Protein AF-A0A6P1YF74-F1 (afdb_monomer)

Foldseek 3Di:
DQQAACDDPDPVRHRPHDPDPPCPCCVPPQDWDWDWDQDPVGIKIKTKGFDADPVVRDTDGIDIDIDHDDDD

Radius of gyration: 13.22 Å; Cα contacts (8 Å, |Δi|>4): 117; chains: 1; bounding box: 40×19×29 Å

pLDDT: mean 83.03, std 7.48, range [56.88, 92.0]

Mean predicted aligned error: 5.94 Å

Sequence (72 aa):
MEGIRYSHPNPKRIGQKFLGGDQYKVIKNGETYISKATGTLGKSMRAFTPIYDLENKKQTRFCFGRNSYRER

Nearest PDB structures (foldseek):
  2j80-assembly1_B  TM=8.464E-01  e=1.342E-04  Klebsiella pneumoniae
  1p0z-assembly1_A  TM=8.591E-01  e=1.614E-04  Klebsiella pneumoniae
  6lnp-assembly2_D  TM=8.747E-01  e=2.984E-04  Aequorea victoria
  8biy-assembly1_C  TM=8.515E-01  e=2.195E-04  Geobacillus thermodenitrificans
  4z9c-assembly1_F  TM=6.866E-01  e=1.277E+00  Escherichia coli

Secondary structure (DSSP, 8-state):
---B-S--SSGGGTTSBPSSSTTHHHHHH---EEEEEEETTEEEEEEEEEEE-TTT--EEEEEEEEEE----

Structure (mmCIF, N/CA/C/O backbone):
data_AF-A0A6P1YF74-F1
#
_entry.id   AF-A0A6P1YF74-F1
#
loop_
_atom_site.group_PDB
_atom_site.id
_atom_site.type_symbol
_atom_site.label_atom_id
_atom_site.label_alt_id
_atom_site.label_comp_id
_atom_site.label_asym_id
_atom_site.label_entity_id
_atom_site.label_seq_id
_atom_site.pdbx_PDB_ins_code
_atom_site.Cartn_x
_atom_site.Cartn_y
_atom_site.Cartn_z
_atom_site.occupancy
_atom_site.B_iso_or_equiv
_atom_site.auth_seq_id
_atom_site.auth_comp_id
_atom_site.auth_asym_id
_atom_site.auth_atom_id
_atom_site.pdbx_PDB_model_num
ATOM 1 N N . MET A 1 1 ? -7.687 -5.088 7.28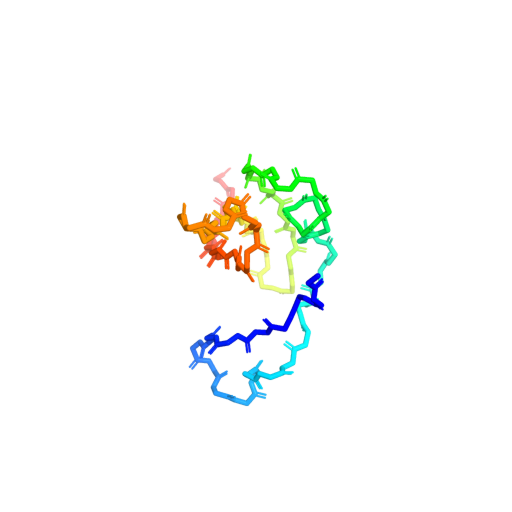4 1.00 71.44 1 MET A N 1
ATOM 2 C CA . MET A 1 1 ? -7.658 -4.700 5.854 1.00 71.44 1 MET A CA 1
ATOM 3 C C . MET A 1 1 ? -6.806 -5.712 5.085 1.00 71.44 1 MET A C 1
ATOM 5 O O . MET A 1 1 ? -5.747 -6.068 5.578 1.00 71.44 1 MET A O 1
ATOM 9 N N . GLU A 1 2 ? -7.240 -6.201 3.919 1.00 76.94 2 GLU A N 1
ATOM 10 C CA . GLU A 1 2 ? -6.592 -7.348 3.237 1.00 76.94 2 GLU A CA 1
ATOM 11 C C . GLU A 1 2 ? -5.526 -6.984 2.184 1.00 76.94 2 GLU A C 1
ATOM 13 O O . GLU A 1 2 ? -4.953 -7.863 1.539 1.00 76.94 2 GLU A O 1
ATOM 18 N N . GLY A 1 3 ? -5.247 -5.692 1.982 1.00 80.12 3 GLY A N 1
ATOM 19 C CA . GLY A 1 3 ? -4.251 -5.246 0.998 1.00 80.12 3 GLY A CA 1
ATOM 20 C C . GLY A 1 3 ? -4.666 -5.464 -0.463 1.00 80.12 3 GLY A C 1
ATOM 21 O O . GLY A 1 3 ? -3.804 -5.667 -1.321 1.00 80.12 3 GLY A O 1
ATOM 22 N N . ILE A 1 4 ? -5.971 -5.438 -0.742 1.00 85.81 4 ILE A N 1
ATOM 23 C CA . ILE A 1 4 ? -6.545 -5.530 -2.091 1.00 85.81 4 ILE A CA 1
ATOM 24 C C . ILE A 1 4 ? -6.354 -4.203 -2.837 1.00 85.81 4 ILE A C 1
ATOM 26 O O . ILE A 1 4 ? -6.531 -3.122 -2.271 1.00 85.81 4 ILE A O 1
ATOM 30 N N . ARG A 1 5 ? -5.994 -4.283 -4.122 1.00 88.38 5 ARG A N 1
ATOM 31 C CA . ARG A 1 5 ? -5.869 -3.122 -5.012 1.00 88.38 5 ARG A CA 1
ATOM 32 C C . ARG A 1 5 ? -7.225 -2.683 -5.537 1.00 88.38 5 ARG A C 1
ATOM 34 O O . ARG A 1 5 ? -7.845 -3.399 -6.314 1.00 88.38 5 ARG A O 1
ATOM 41 N N . TYR A 1 6 ? -7.617 -1.464 -5.195 1.00 86.12 6 TYR A N 1
ATOM 42 C CA . TYR A 1 6 ? -8.813 -0.822 -5.749 1.00 86.12 6 TYR A CA 1
ATOM 43 C C . TYR A 1 6 ? -8.514 0.031 -6.989 1.00 86.12 6 TYR A C 1
ATOM 45 O O . TYR A 1 6 ? -9.412 0.314 -7.769 1.00 86.12 6 TYR A O 1
ATOM 53 N N . SER A 1 7 ? -7.250 0.411 -7.198 1.00 84.88 7 SER A N 1
ATOM 54 C CA . SER A 1 7 ? -6.798 1.171 -8.364 1.00 84.88 7 SER A CA 1
ATOM 55 C C . SER A 1 7 ? -5.417 0.690 -8.801 1.00 84.88 7 SER A C 1
ATOM 57 O O . SER A 1 7 ? -4.562 0.376 -7.966 1.00 84.88 7 SER A O 1
ATOM 59 N N . HIS A 1 8 ? -5.213 0.583 -10.113 1.00 85.25 8 HIS A N 1
ATOM 60 C CA . HIS A 1 8 ? -3.922 0.283 -10.723 1.00 85.25 8 HIS A CA 1
ATOM 61 C C . HIS A 1 8 ? -3.956 0.662 -12.220 1.00 85.25 8 HIS A C 1
ATOM 63 O O . HIS A 1 8 ? -4.966 0.390 -12.866 1.00 85.25 8 HIS A O 1
ATOM 69 N N . PRO A 1 9 ? -2.864 1.194 -12.814 1.00 85.19 9 PRO A N 1
ATOM 70 C CA . PRO A 1 9 ? -2.826 1.549 -14.243 1.00 85.19 9 PRO A CA 1
ATOM 71 C C . PRO A 1 9 ? -3.138 0.386 -15.195 1.00 85.19 9 PRO A C 1
ATOM 73 O O . PRO A 1 9 ? -3.650 0.577 -16.287 1.00 85.19 9 PRO A O 1
ATOM 76 N N . ASN A 1 10 ? -2.818 -0.837 -14.773 1.00 85.75 10 ASN A N 1
ATOM 77 C CA . ASN A 1 10 ? -3.243 -2.068 -15.440 1.00 85.75 10 ASN A CA 1
ATOM 78 C C . ASN A 1 10 ? -4.526 -2.611 -14.770 1.00 85.75 10 ASN A C 1
ATOM 80 O O . ASN A 1 10 ? -4.406 -3.114 -13.644 1.00 85.75 10 ASN A O 1
ATOM 84 N N . PRO A 1 11 ? -5.694 -2.588 -15.446 1.00 88.81 11 PRO A N 1
ATOM 85 C CA . PRO A 1 11 ? -6.978 -3.019 -14.887 1.00 88.81 11 PRO A CA 1
ATOM 86 C C . PRO A 1 11 ? -7.001 -4.480 -14.444 1.00 88.81 11 PRO A C 1
ATOM 88 O O . PRO A 1 11 ? -7.639 -4.812 -13.451 1.00 88.81 11 PRO A O 1
ATOM 91 N N . LYS A 1 12 ? -6.230 -5.356 -15.106 1.00 90.31 12 LYS A N 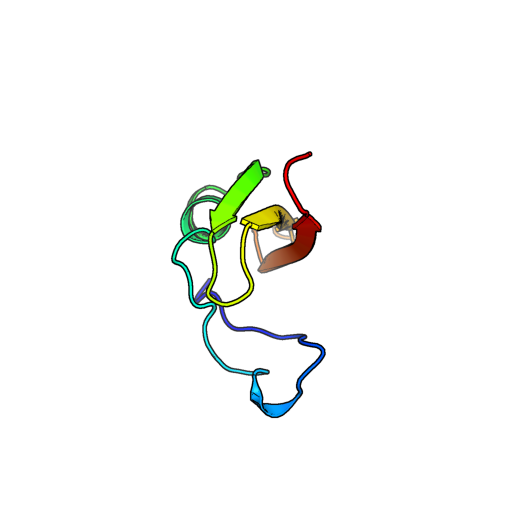1
ATOM 92 C CA . LYS A 1 12 ? -6.159 -6.788 -14.761 1.00 90.31 12 LYS A CA 1
ATOM 93 C C . LYS A 1 12 ? -5.616 -7.036 -13.350 1.00 90.31 12 LYS A C 1
ATOM 95 O O . LYS A 1 12 ? -5.749 -8.137 -12.832 1.00 90.31 12 LYS A O 1
ATOM 100 N N . ARG A 1 13 ? -4.961 -6.038 -12.744 1.00 85.88 13 ARG A N 1
ATOM 101 C CA . ARG A 1 13 ? -4.395 -6.100 -11.387 1.00 85.88 13 ARG A CA 1
ATOM 102 C C . ARG A 1 13 ? -5.322 -5.537 -10.307 1.00 85.88 13 ARG A C 1
ATOM 104 O O . ARG A 1 13 ? -4.962 -5.619 -9.132 1.00 85.88 13 ARG A O 1
ATOM 111 N N . ILE A 1 14 ? -6.457 -4.946 -10.677 1.00 88.25 14 ILE A N 1
ATOM 112 C CA . ILE A 1 14 ? -7.481 -4.492 -9.728 1.00 88.25 14 ILE A CA 1
ATOM 113 C C . ILE A 1 14 ? -8.153 -5.732 -9.119 1.00 88.25 14 ILE A C 1
ATOM 115 O O . ILE A 1 14 ? -8.303 -6.751 -9.786 1.00 88.25 14 ILE A O 1
ATOM 119 N N . GLY A 1 15 ? -8.467 -5.690 -7.825 1.00 87.56 15 GLY A N 1
ATOM 120 C CA . GLY A 1 15 ? -8.993 -6.831 -7.066 1.00 87.56 15 GLY A CA 1
ATOM 121 C C . GLY A 1 15 ? -7.926 -7.826 -6.591 1.00 87.56 15 GLY A C 1
ATOM 122 O O . GLY A 1 15 ? -8.197 -8.647 -5.721 1.00 87.56 15 GLY A O 1
ATOM 123 N N . GLN A 1 16 ? -6.687 -7.727 -7.082 1.00 87.44 16 GLN A N 1
ATOM 124 C CA . GLN A 1 16 ? -5.580 -8.572 -6.626 1.00 87.44 16 GLN A CA 1
ATOM 125 C C . GLN A 1 16 ? -4.870 -7.973 -5.402 1.00 87.44 16 GLN A C 1
ATOM 127 O O . GLN A 1 16 ? -4.850 -6.754 -5.197 1.00 87.44 16 GLN A O 1
ATOM 132 N N . LYS A 1 17 ? -4.231 -8.831 -4.599 1.00 84.81 17 LYS A N 1
ATOM 133 C CA . LYS A 1 17 ? -3.418 -8.409 -3.448 1.00 84.81 17 LYS A CA 1
ATOM 134 C C . LYS A 1 17 ? -2.126 -7.715 -3.893 1.00 84.81 17 LYS A C 1
ATOM 136 O O . LYS A 1 17 ? -1.546 -8.028 -4.936 1.00 84.81 17 LYS A O 1
ATOM 141 N N . PHE A 1 18 ? -1.644 -6.772 -3.084 1.00 79.50 18 PHE A N 1
ATOM 142 C CA . PHE A 1 18 ? -0.320 -6.188 -3.291 1.00 79.50 18 PHE A CA 1
ATOM 143 C C . PHE A 1 18 ? 0.790 -7.234 -3.128 1.00 79.50 18 PHE A C 1
ATOM 145 O O . PHE A 1 18 ? 0.912 -7.887 -2.094 1.00 79.50 18 PHE A O 1
ATOM 152 N N . LEU A 1 19 ? 1.640 -7.337 -4.148 1.00 73.50 19 LEU A N 1
ATOM 153 C CA . LEU A 1 19 ? 2.866 -8.132 -4.123 1.00 73.50 19 LEU A CA 1
ATOM 154 C C . LEU A 1 19 ? 4.047 -7.265 -3.666 1.00 73.50 19 LEU A C 1
ATOM 156 O O . LEU A 1 19 ? 4.190 -6.125 -4.120 1.00 73.50 19 LEU A O 1
ATOM 160 N N . GLY A 1 20 ? 4.889 -7.813 -2.789 1.00 70.44 20 GLY A N 1
ATOM 161 C CA . GLY A 1 20 ? 6.114 -7.175 -2.294 1.00 70.44 20 GLY A CA 1
ATOM 162 C C . GLY A 1 20 ? 6.261 -7.188 -0.774 1.00 70.44 20 GLY A C 1
ATOM 163 O O . GLY A 1 20 ? 7.376 -7.097 -0.293 1.00 70.44 20 GLY A O 1
ATOM 164 N N . GLY A 1 21 ? 5.168 -7.327 -0.019 1.00 75.75 21 GLY A N 1
ATOM 165 C CA . GLY A 1 21 ? 5.200 -7.398 1.448 1.00 75.75 21 GLY A CA 1
ATOM 166 C C . GLY A 1 21 ? 5.433 -6.052 2.143 1.00 75.75 21 GLY A C 1
ATOM 167 O O . GLY A 1 21 ? 5.089 -5.890 3.307 1.00 75.75 21 GLY A O 1
ATOM 168 N N . ASP A 1 22 ? 5.919 -5.035 1.437 1.00 79.19 22 ASP A N 1
ATOM 169 C CA . ASP A 1 22 ? 6.163 -3.722 2.030 1.00 79.19 22 ASP A CA 1
ATOM 170 C C . ASP A 1 22 ? 4.929 -3.107 2.673 1.00 79.19 22 ASP A C 1
ATOM 172 O O . ASP A 1 22 ? 5.100 -2.379 3.634 1.00 79.19 22 ASP A O 1
ATOM 176 N N . GLN A 1 23 ? 3.712 -3.397 2.201 1.00 79.62 23 GLN A N 1
ATOM 177 C CA . GLN A 1 23 ? 2.473 -2.781 2.685 1.00 79.62 23 GLN A CA 1
ATOM 178 C C . GLN A 1 23 ? 2.049 -3.201 4.106 1.00 79.62 23 GLN A C 1
ATOM 180 O O . GLN A 1 23 ? 1.076 -2.662 4.633 1.00 79.62 23 GLN A O 1
ATOM 185 N N . TYR A 1 24 ? 2.708 -4.184 4.733 1.00 81.69 24 TYR A N 1
ATOM 186 C CA . TYR A 1 24 ? 2.248 -4.704 6.028 1.00 81.69 24 TYR A CA 1
ATOM 187 C C . TYR A 1 24 ? 2.258 -3.647 7.134 1.00 81.69 24 TYR A C 1
ATOM 189 O O . TYR A 1 24 ? 1.335 -3.637 7.945 1.00 81.69 24 TYR A O 1
ATOM 197 N N . LYS A 1 25 ? 3.248 -2.744 7.146 1.00 83.94 25 LYS A N 1
ATOM 198 C CA . LYS A 1 25 ? 3.345 -1.690 8.169 1.00 83.94 25 LYS A CA 1
ATOM 199 C C . LYS A 1 25 ? 2.178 -0.710 8.085 1.00 83.94 25 LYS A C 1
ATOM 201 O O . LYS A 1 25 ? 1.546 -0.441 9.101 1.00 83.94 25 LYS A O 1
ATOM 206 N N . VAL A 1 26 ? 1.813 -0.260 6.878 1.00 86.94 26 VAL A N 1
ATOM 207 C CA . VAL A 1 26 ? 0.655 0.634 6.723 1.00 86.94 26 VAL A CA 1
ATOM 208 C C . VAL A 1 26 ? -0.643 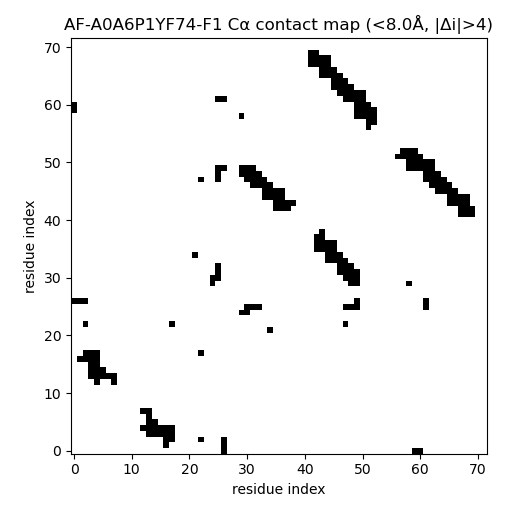-0.087 7.069 1.00 86.94 26 VAL A C 1
ATOM 210 O O . VAL A 1 26 ? -1.509 0.512 7.682 1.00 86.94 26 VAL A O 1
ATOM 213 N N . ILE A 1 27 ? -0.787 -1.374 6.734 1.00 84.44 27 ILE A N 1
ATOM 214 C CA . ILE A 1 27 ? -2.019 -2.138 6.999 1.00 84.44 27 ILE A CA 1
ATOM 215 C C . ILE A 1 27 ? -2.209 -2.453 8.487 1.00 84.44 27 ILE A C 1
ATOM 217 O O . ILE A 1 27 ? -3.343 -2.434 8.960 1.00 84.44 27 ILE A O 1
ATOM 221 N N . LYS A 1 28 ? -1.135 -2.820 9.195 1.00 85.12 28 LYS A N 1
ATOM 222 C CA . LYS A 1 28 ? -1.214 -3.247 10.599 1.00 85.12 28 LYS A CA 1
ATOM 223 C C . LYS A 1 28 ? -1.154 -2.076 11.572 1.00 85.12 28 LYS A C 1
ATOM 225 O O . LYS A 1 28 ? -1.886 -2.088 12.553 1.00 85.12 28 LYS A O 1
ATOM 230 N N . ASN A 1 29 ? -0.298 -1.096 11.294 1.00 86.06 29 ASN A N 1
ATOM 231 C CA . ASN A 1 29 ? 0.060 -0.067 12.266 1.00 86.06 29 ASN A CA 1
ATOM 232 C C . ASN A 1 29 ? -0.458 1.324 11.877 1.00 86.06 29 ASN A C 1
ATOM 234 O O . ASN A 1 29 ? -0.327 2.253 12.665 1.00 86.06 29 ASN A O 1
ATOM 238 N N . GLY A 1 30 ? -0.998 1.503 10.664 1.00 87.00 30 GLY A N 1
ATOM 239 C CA . GLY A 1 30 ? -1.379 2.830 10.177 1.00 87.00 30 GLY A CA 1
ATOM 240 C C . GLY A 1 30 ? -0.182 3.770 10.008 1.00 87.00 30 GLY A C 1
ATOM 241 O O . GLY A 1 30 ? -0.314 4.985 10.134 1.00 87.00 30 GLY A O 1
ATOM 242 N N . GLU A 1 31 ? 1.005 3.226 9.741 1.00 88.31 31 GLU A N 1
ATOM 243 C CA . GLU A 1 31 ? 2.223 4.021 9.579 1.00 88.31 31 GLU A CA 1
ATOM 244 C C . GLU A 1 31 ? 2.338 4.610 8.168 1.00 88.31 31 GLU A C 1
ATOM 246 O O . GLU A 1 31 ? 2.092 3.929 7.168 1.00 88.31 31 GLU A O 1
ATOM 251 N N . THR A 1 32 ? 2.790 5.865 8.092 1.00 90.88 32 THR A N 1
ATOM 252 C CA . THR A 1 32 ? 3.246 6.487 6.841 1.00 90.88 32 THR A CA 1
ATOM 253 C C . THR A 1 32 ? 4.752 6.316 6.708 1.00 90.88 32 THR A C 1
ATOM 255 O O . THR A 1 32 ? 5.493 6.684 7.615 1.00 90.88 32 THR A O 1
ATOM 258 N N . TYR A 1 33 ? 5.220 5.771 5.587 1.00 88.62 33 TYR A N 1
ATOM 259 C CA . TYR A 1 33 ? 6.651 5.560 5.353 1.00 88.62 33 TYR A CA 1
ATOM 260 C C . TYR A 1 33 ? 6.987 5.475 3.868 1.00 88.62 33 TYR A C 1
ATOM 262 O O . TYR A 1 33 ? 6.136 5.255 2.999 1.00 88.62 33 TYR A O 1
ATOM 270 N N . ILE A 1 34 ? 8.284 5.610 3.602 1.00 88.56 34 ILE A N 1
ATOM 271 C CA . ILE A 1 34 ? 8.892 5.407 2.296 1.00 88.56 34 ILE A CA 1
ATOM 272 C C . ILE A 1 34 ? 9.756 4.148 2.368 1.00 88.56 34 ILE A C 1
ATOM 274 O O . ILE A 1 34 ? 10.565 3.983 3.276 1.00 88.56 34 ILE A O 1
ATOM 278 N N . SER A 1 35 ? 9.589 3.260 1.396 1.00 85.06 35 SER A N 1
ATOM 279 C CA . SER A 1 35 ? 10.386 2.054 1.214 1.00 85.06 35 SER A CA 1
ATOM 280 C C . SER A 1 35 ? 11.191 2.147 -0.077 1.00 85.06 35 SER A C 1
ATOM 282 O O . SER A 1 35 ? 10.661 2.498 -1.135 1.00 85.06 35 SER A O 1
ATOM 284 N N . LYS A 1 36 ? 12.477 1.808 -0.003 1.00 85.44 36 LYS A N 1
ATOM 285 C CA . LYS A 1 36 ? 13.322 1.590 -1.179 1.00 85.44 36 LYS A CA 1
ATOM 286 C C . LYS A 1 36 ? 13.311 0.102 -1.484 1.00 85.44 36 LYS A C 1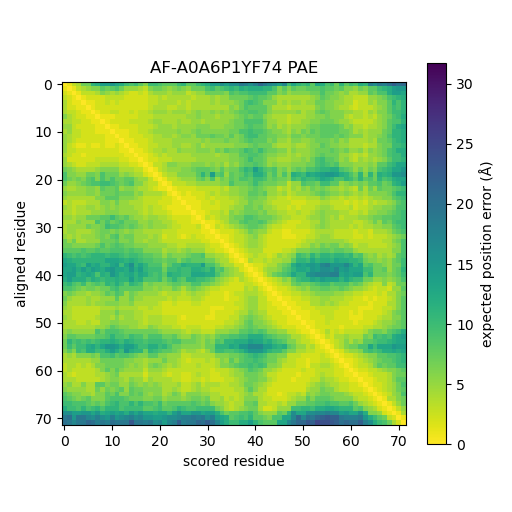
ATOM 288 O O . LYS A 1 36 ? 13.656 -0.704 -0.629 1.00 85.44 36 LYS A O 1
ATOM 293 N N . ALA A 1 37 ? 12.921 -0.256 -2.699 1.00 78.50 37 ALA A N 1
ATOM 294 C CA . ALA A 1 37 ? 12.854 -1.645 -3.112 1.00 78.50 37 ALA A CA 1
ATOM 295 C C . ALA A 1 37 ? 13.356 -1.832 -4.536 1.00 78.50 37 ALA A C 1
ATOM 297 O O . ALA A 1 37 ? 13.007 -1.073 -5.447 1.00 78.50 37 ALA A O 1
ATOM 298 N N . THR A 1 38 ? 14.130 -2.892 -4.728 1.00 74.38 38 THR A N 1
ATOM 299 C CA . THR A 1 38 ? 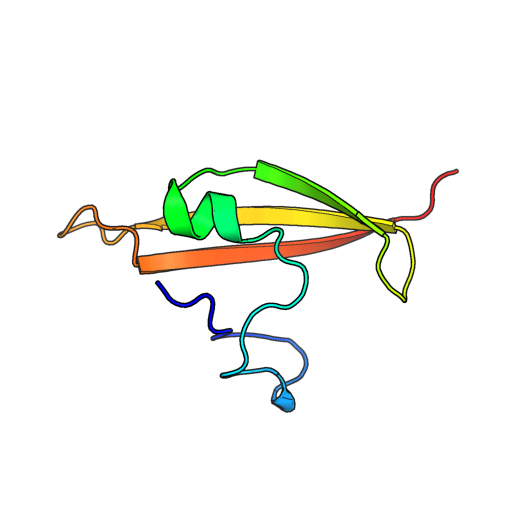14.580 -3.340 -6.042 1.00 74.38 38 THR A CA 1
ATOM 300 C C . THR A 1 38 ? 13.566 -4.341 -6.577 1.00 74.38 38 THR A C 1
ATOM 302 O O . THR A 1 38 ? 13.410 -5.430 -6.032 1.00 74.38 38 THR A O 1
ATOM 305 N N . GLY A 1 39 ? 12.824 -3.944 -7.610 1.00 68.19 39 GLY A N 1
ATOM 306 C CA . GLY A 1 39 ? 11.916 -4.834 -8.329 1.00 68.19 39 GLY A CA 1
ATOM 307 C C . GLY A 1 39 ? 12.559 -5.390 -9.598 1.00 68.19 39 GLY A C 1
ATOM 308 O O . GLY A 1 39 ? 13.698 -5.074 -9.928 1.00 68.19 39 GLY A O 1
ATOM 309 N N . THR A 1 40 ? 11.783 -6.141 -10.377 1.00 65.38 40 THR A N 1
ATOM 310 C CA . THR A 1 40 ? 12.215 -6.677 -11.683 1.00 65.38 40 THR A CA 1
ATOM 311 C C . THR A 1 40 ? 12.591 -5.597 -12.703 1.00 65.38 40 THR A C 1
ATOM 313 O O . THR A 1 40 ? 13.366 -5.854 -13.612 1.00 65.38 40 THR A O 1
ATOM 316 N N . LEU A 1 41 ? 12.062 -4.379 -12.542 1.00 67.88 41 LEU A N 1
ATOM 317 C CA . LEU A 1 41 ? 12.361 -3.213 -13.385 1.00 67.88 41 LEU A CA 1
ATOM 318 C C . LEU A 1 41 ? 13.452 -2.302 -12.784 1.00 67.88 41 LEU A C 1
ATOM 320 O O . LEU A 1 41 ? 13.590 -1.157 -13.204 1.00 67.88 41 LEU A O 1
ATOM 324 N N . GLY A 1 42 ? 14.187 -2.774 -11.772 1.00 76.88 42 GLY A N 1
ATOM 325 C CA . GLY A 1 42 ? 15.236 -2.014 -11.092 1.00 76.88 42 GLY A CA 1
ATOM 326 C C . GLY A 1 42 ? 14.781 -1.329 -9.801 1.00 76.88 42 GLY A C 1
ATOM 327 O O . GLY A 1 42 ? 13.747 -1.666 -9.210 1.00 76.88 42 GLY A O 1
ATOM 328 N N . LYS A 1 43 ? 15.600 -0.382 -9.330 1.00 82.75 43 LYS A N 1
ATOM 329 C CA . LYS A 1 43 ? 15.396 0.325 -8.060 1.00 82.75 43 LYS A CA 1
ATOM 330 C C . LYS A 1 43 ? 14.176 1.243 -8.129 1.00 82.75 43 LYS A C 1
ATOM 332 O O . LYS A 1 43 ? 13.927 1.943 -9.111 1.00 82.75 43 LYS A O 1
ATOM 337 N N . SER A 1 44 ? 13.384 1.221 -7.065 1.00 84.50 44 SER A N 1
ATOM 338 C CA . SER A 1 44 ? 12.182 2.033 -6.947 1.00 84.50 44 SER A CA 1
ATOM 339 C C . SER A 1 44 ? 11.983 2.531 -5.526 1.00 84.50 44 SER A C 1
ATOM 341 O O . SER A 1 44 ? 12.286 1.841 -4.553 1.00 84.50 44 SER A O 1
ATOM 343 N N . MET A 1 45 ? 11.460 3.744 -5.421 1.00 86.75 45 MET A N 1
ATOM 344 C CA . MET A 1 45 ? 11.002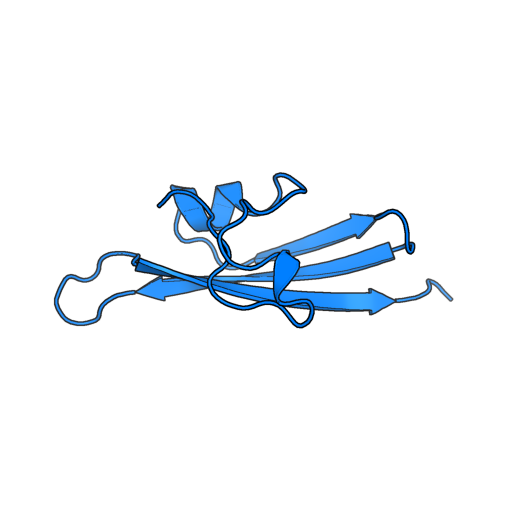 4.339 -4.180 1.00 86.75 45 MET A CA 1
ATOM 345 C C . MET A 1 45 ? 9.485 4.200 -4.117 1.00 86.75 45 MET A C 1
ATOM 347 O O . MET A 1 45 ? 8.779 4.480 -5.088 1.00 86.75 45 MET A O 1
ATOM 351 N N . ARG A 1 46 ? 8.985 3.720 -2.984 1.00 88.56 46 ARG A N 1
ATOM 352 C CA . ARG A 1 46 ? 7.574 3.423 -2.756 1.00 88.56 46 ARG A CA 1
ATOM 353 C C . ARG A 1 46 ? 7.104 4.158 -1.514 1.00 88.56 46 ARG A C 1
ATOM 355 O O . ARG A 1 46 ? 7.751 4.045 -0.484 1.00 88.56 46 ARG A O 1
ATOM 362 N N . ALA A 1 47 ? 6.004 4.888 -1.601 1.00 89.69 47 ALA A N 1
ATOM 363 C CA . ALA A 1 47 ? 5.418 5.598 -0.4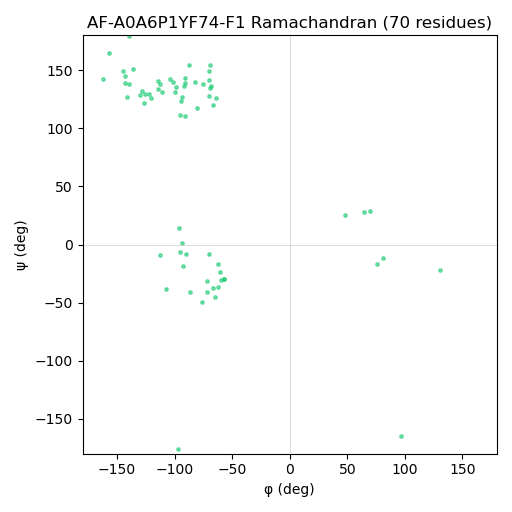70 1.00 89.69 47 ALA A CA 1
ATOM 364 C C . ALA A 1 47 ? 4.068 4.978 -0.104 1.00 89.69 47 ALA A C 1
ATOM 366 O O . ALA A 1 47 ? 3.281 4.637 -0.994 1.00 89.69 47 ALA A O 1
ATOM 367 N N . PHE A 1 48 ? 3.824 4.842 1.197 1.00 91.00 48 PHE A N 1
ATOM 368 C CA . PHE A 1 48 ? 2.593 4.300 1.761 1.00 91.00 48 PHE A CA 1
ATOM 369 C C . PHE A 1 48 ? 2.036 5.269 2.800 1.00 91.00 48 PHE A C 1
ATOM 371 O O . PHE A 1 48 ? 2.775 5.711 3.677 1.00 91.00 48 PHE A O 1
ATOM 378 N N . THR A 1 49 ? 0.737 5.556 2.717 1.00 92.00 49 THR A N 1
ATOM 379 C CA . THR A 1 49 ? 0.032 6.446 3.653 1.00 92.00 49 THR A CA 1
ATOM 380 C C . THR A 1 49 ? -1.359 5.883 3.940 1.00 92.00 49 THR A C 1
ATOM 382 O O . THR A 1 49 ? -2.084 5.600 2.983 1.00 92.00 49 THR A O 1
ATOM 385 N N . PRO A 1 50 ? -1.759 5.690 5.209 1.00 91.69 50 PRO A N 1
ATOM 386 C CA . PRO A 1 50 ? -3.097 5.224 5.561 1.00 91.69 50 PRO A CA 1
ATOM 387 C C . PRO A 1 50 ? -4.155 6.291 5.253 1.00 91.69 50 PRO A C 1
ATOM 389 O O . PRO A 1 50 ? -3.889 7.489 5.258 1.00 91.69 50 PRO A O 1
ATOM 392 N N . ILE A 1 51 ? -5.382 5.841 5.024 1.00 89.75 51 ILE A N 1
ATOM 393 C CA . ILE A 1 51 ? -6.569 6.680 4.890 1.00 89.75 51 ILE A CA 1
ATOM 394 C C . ILE A 1 51 ? -7.544 6.242 5.976 1.00 89.75 51 ILE A C 1
ATOM 396 O O . ILE A 1 51 ? -7.884 5.056 6.073 1.00 89.75 51 ILE A O 1
ATOM 400 N N . TYR A 1 52 ? -7.983 7.206 6.778 1.00 89.25 52 TYR A N 1
ATOM 401 C CA . TYR A 1 52 ? -8.913 7.000 7.878 1.00 89.25 52 TYR A CA 1
ATOM 402 C C . TYR A 1 52 ? -10.306 7.486 7.495 1.00 89.25 52 TYR A C 1
ATOM 404 O O . TYR A 1 52 ? -10.461 8.495 6.810 1.00 89.25 52 TYR A O 1
ATOM 412 N N . ASP A 1 53 ? -11.311 6.752 7.950 1.00 89.12 53 ASP A N 1
ATOM 413 C CA . ASP A 1 53 ? -12.679 7.248 8.035 1.00 89.12 53 ASP A CA 1
ATOM 414 C C . ASP A 1 53 ? -12.750 8.300 9.153 1.00 89.12 53 ASP A C 1
ATOM 416 O O . ASP A 1 53 ? -12.286 8.045 10.268 1.00 89.12 53 ASP A O 1
ATOM 420 N N . LEU A 1 54 ? -13.286 9.483 8.845 1.00 88.69 54 LEU A N 1
ATOM 421 C CA . LEU A 1 54 ? -13.368 10.606 9.781 1.00 88.69 54 LEU A CA 1
ATOM 422 C C . LEU A 1 54 ? -14.400 10.378 10.892 1.00 88.69 54 LEU A C 1
ATOM 424 O O . LEU A 1 54 ? -14.185 10.843 12.009 1.00 88.69 54 LEU A O 1
ATOM 428 N N . GLU A 1 55 ? -15.477 9.645 10.613 1.00 91.12 55 GLU A N 1
ATOM 429 C CA . GLU A 1 55 ? -16.537 9.358 11.583 1.00 91.12 55 GLU A CA 1
ATOM 430 C C . GLU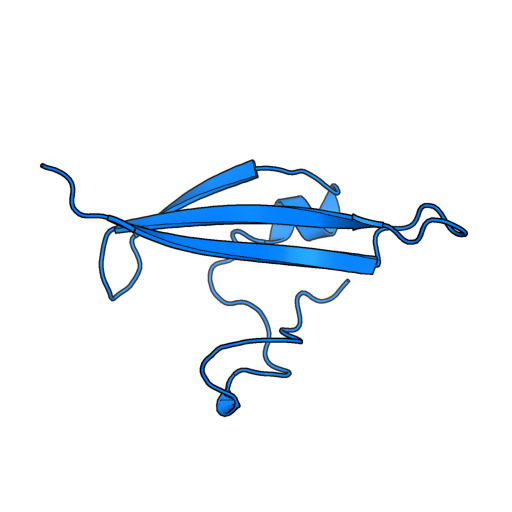 A 1 55 ? -16.077 8.285 12.566 1.00 91.12 55 GLU A C 1
ATOM 432 O O . GLU A 1 55 ? -16.147 8.447 13.783 1.00 91.12 55 GLU A O 1
ATOM 437 N N . ASN A 1 56 ? -15.535 7.191 12.030 1.00 85.88 56 ASN A N 1
ATOM 438 C CA . ASN A 1 56 ? -15.177 6.021 12.826 1.00 85.88 56 ASN A CA 1
ATOM 439 C C . ASN A 1 56 ? -13.735 6.060 13.359 1.00 85.88 56 ASN A C 1
ATOM 441 O O . ASN A 1 56 ? -13.349 5.173 14.121 1.00 85.88 56 ASN A O 1
ATOM 445 N N . LYS A 1 57 ? -12.914 7.030 12.920 1.00 83.38 57 LYS A N 1
ATOM 446 C CA . LYS A 1 57 ? -11.455 7.122 13.164 1.00 83.38 57 LYS A CA 1
ATOM 447 C C . LYS A 1 57 ? -10.700 5.814 12.890 1.00 83.38 57 LYS A C 1
ATOM 449 O O . LYS A 1 57 ? -9.634 5.558 13.448 1.00 83.38 57 LYS A O 1
ATOM 454 N N . LYS A 1 58 ? -11.249 4.966 12.018 1.00 85.19 58 LYS A N 1
ATOM 455 C CA . LYS A 1 58 ? -10.686 3.662 11.659 1.00 85.19 58 LYS A CA 1
ATOM 456 C C . LYS A 1 58 ? -9.981 3.753 10.323 1.00 85.19 58 LYS A C 1
ATOM 458 O O . LYS A 1 58 ? -10.472 4.378 9.385 1.00 85.19 58 LYS A O 1
ATOM 463 N N . GLN A 1 59 ? -8.836 3.089 10.223 1.00 85.94 59 GLN A N 1
ATOM 464 C CA . GLN A 1 59 ? -8.146 2.958 8.952 1.00 85.94 59 GLN A CA 1
ATOM 465 C C . GLN A 1 59 ? -8.986 2.102 8.002 1.00 85.94 59 GLN A C 1
ATOM 467 O O . GLN A 1 59 ? -9.262 0.933 8.275 1.00 85.94 59 GLN A O 1
ATOM 472 N N . THR A 1 60 ? -9.362 2.679 6.867 1.00 85.38 60 THR A N 1
ATOM 473 C CA . THR A 1 60 ? -10.163 1.997 5.844 1.00 85.38 60 THR A CA 1
ATOM 474 C C . THR A 1 60 ? -9.337 1.656 4.620 1.00 85.38 60 THR A C 1
ATOM 476 O O . THR A 1 60 ? -9.529 0.590 4.028 1.00 85.38 60 THR A O 1
ATOM 479 N N . ARG A 1 61 ? -8.418 2.548 4.225 1.00 87.19 61 ARG A N 1
ATOM 480 C CA . ARG A 1 61 ? -7.599 2.394 3.019 1.00 87.19 61 ARG A CA 1
ATOM 481 C C . ARG A 1 61 ? -6.147 2.817 3.226 1.00 87.19 61 ARG A C 1
ATOM 483 O O . ARG A 1 61 ? -5.744 3.197 4.319 1.00 87.19 61 ARG A O 1
ATOM 490 N N . PHE A 1 62 ? -5.346 2.700 2.173 1.00 88.62 62 PHE A N 1
ATOM 491 C CA . PHE A 1 62 ? -4.047 3.351 2.076 1.00 88.62 62 PHE A CA 1
ATOM 492 C C . PHE A 1 62 ? -3.786 3.771 0.628 1.00 88.62 62 PHE A C 1
ATOM 494 O O . PHE A 1 62 ? -4.246 3.114 -0.309 1.00 88.62 62 PHE A O 1
ATOM 501 N N . CYS A 1 63 ? -3.039 4.854 0.456 1.00 86.56 63 CYS A N 1
ATOM 502 C CA . CYS A 1 63 ? -2.505 5.287 -0.826 1.00 86.56 63 CYS A CA 1
ATOM 503 C C . CYS A 1 63 ? -1.117 4.685 -1.046 1.00 86.56 63 CYS A C 1
ATOM 505 O O . CYS A 1 63 ? -0.320 4.557 -0.115 1.00 86.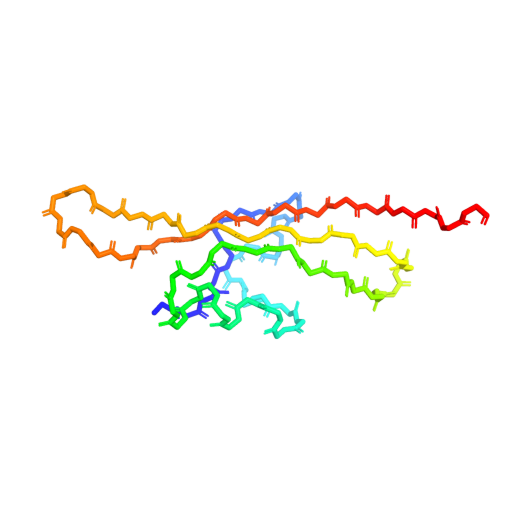56 63 CYS A O 1
ATOM 507 N N . PHE A 1 64 ? -0.838 4.332 -2.299 1.00 86.25 64 PHE A N 1
ATOM 508 C CA . PHE A 1 64 ? 0.433 3.771 -2.737 1.00 86.25 64 PHE A CA 1
ATOM 509 C C . PHE A 1 64 ? 0.983 4.577 -3.911 1.00 86.25 64 PHE A C 1
ATOM 511 O O . PHE A 1 64 ? 0.341 4.659 -4.958 1.00 86.25 64 PHE A O 1
ATOM 518 N N . GLY A 1 65 ? 2.188 5.117 -3.751 1.00 85.38 65 GLY A N 1
ATOM 519 C CA . GLY A 1 65 ? 2.946 5.763 -4.820 1.00 85.38 65 GLY A CA 1
ATOM 520 C C . GLY A 1 65 ? 4.218 4.983 -5.131 1.00 85.38 65 GLY A C 1
ATOM 521 O O . GLY A 1 65 ? 4.881 4.494 -4.218 1.00 85.38 65 GLY A O 1
ATOM 522 N N . ARG A 1 66 ? 4.585 4.877 -6.410 1.00 85.44 66 ARG A N 1
ATOM 523 C CA . ARG A 1 66 ? 5.864 4.299 -6.845 1.00 85.44 66 ARG A CA 1
ATOM 524 C C . ARG A 1 66 ? 6.550 5.246 -7.817 1.00 85.44 66 ARG A C 1
ATOM 526 O O . ARG A 1 66 ? 5.959 5.601 -8.829 1.00 85.44 66 ARG A O 1
ATOM 533 N N . ASN A 1 67 ? 7.815 5.550 -7.552 1.00 83.44 67 ASN A N 1
ATOM 534 C CA . ASN A 1 67 ? 8.700 6.235 -8.484 1.00 83.44 67 ASN A CA 1
ATOM 535 C C . ASN A 1 67 ? 9.937 5.366 -8.752 1.00 83.44 67 ASN A C 1
ATOM 537 O O . ASN A 1 67 ? 10.556 4.863 -7.814 1.00 83.44 67 ASN A O 1
ATOM 541 N N . SER A 1 68 ? 10.277 5.141 -10.018 1.00 81.62 68 SER A N 1
ATOM 542 C CA . SER A 1 68 ? 11.473 4.371 -10.386 1.00 81.62 68 SER A CA 1
ATOM 543 C C . SER A 1 68 ? 12.648 5.330 -10.548 1.00 81.62 68 SER A C 1
ATOM 545 O O . SER A 1 68 ? 12.477 6.410 -11.103 1.00 81.62 68 SER A O 1
ATOM 547 N N . TYR A 1 69 ? 13.833 4.952 -10.072 1.00 75.25 69 TYR A N 1
ATOM 548 C CA . TYR A 1 69 ? 15.026 5.794 -10.174 1.00 75.25 69 TYR A CA 1
ATOM 549 C C . TYR A 1 69 ? 16.242 4.965 -10.594 1.00 75.25 69 TYR A C 1
ATOM 551 O O . TYR A 1 69 ? 16.326 3.771 -10.304 1.00 75.25 69 TYR A O 1
ATOM 559 N N . ARG A 1 70 ? 17.193 5.607 -11.278 1.00 67.00 70 ARG A N 1
ATOM 560 C CA . ARG A 1 70 ? 18.550 5.082 -11.480 1.00 67.00 70 ARG A CA 1
ATOM 561 C C . ARG A 1 70 ? 19.468 5.742 -10.456 1.00 67.00 70 ARG A C 1
ATOM 563 O O . ARG A 1 70 ? 19.359 6.946 -10.233 1.00 67.00 70 ARG A O 1
ATOM 570 N N . GLU A 1 71 ? 20.327 4.959 -9.811 1.00 59.97 71 GLU A N 1
ATOM 571 C CA . GLU A 1 71 ? 21.464 5.543 -9.095 1.00 59.97 71 GLU A CA 1
ATOM 572 C C . GLU A 1 71 ? 22.430 6.101 -10.140 1.00 59.97 71 GLU A C 1
ATOM 574 O O . GLU A 1 71 ? 22.617 5.478 -11.188 1.00 59.97 71 GLU A O 1
ATOM 579 N N . ARG A 1 72 ? 22.904 7.325 -9.895 1.00 56.88 72 ARG A N 1
ATOM 580 C CA . ARG A 1 72 ? 23.906 7.984 -10.732 1.00 56.88 72 ARG A CA 1
ATOM 581 C C . ARG A 1 72 ? 25.272 7.372 -10.486 1.00 56.88 72 ARG A C 1
ATOM 583 O O . ARG A 1 72 ? 25.524 7.015 -9.315 1.00 56.88 72 ARG A O 1
#

InterPro domains:
  IPR029151 Periplasmic sensor-like domain superfamily [SSF103190] (1-57)
  IPR033463 Single cache domain 3 [PF17203] (2-53)

Organism: NCBI:txid116090

Solvent-accessible surface area (backbone atoms only — not comparable to full-atom values): 4564 Å² total; per-residue (Å²): 123,85,58,60,28,87,72,54,100,53,67,92,52,39,73,36,65,72,83,81,69,74,63,51,53,34,63,73,68,57,40,68,52,77,46,81,44,74,51,98,90,42,44,28,44,34,40,37,37,52,36,63,40,84,89,76,71,40,79,74,49,66,51,77,48,79,48,77,56,79,86,130